Protein AF-A0A534U9A2-F1 (afdb_monomer_lite)

Secondary structure (DSSP, 8-state):
--SHHHHHHHHHHSGGGGTT------HHHHHHHHHHHHHHHHH-GGGHHHHHHHHHHHTTT--HHHHHHHHHSHHHHHHHHHHHHHHHTS-HHHHHHHHHHHS-----

Structure (mmCIF, N/CA/C/O backbone):
data_AF-A0A534U9A2-F1
#
_entry.id   AF-A0A534U9A2-F1
#
loop_
_atom_site.group_PDB
_atom_site.id
_atom_site.type_symbol
_atom_site.label_atom_id
_atom_site.label_alt_id
_atom_site.label_comp_id
_atom_site.label_asym_id
_atom_site.label_entity_id
_atom_site.label_seq_id
_atom_site.pdbx_PDB_ins_code
_atom_site.Cartn_x
_atom_site.Cartn_y
_atom_site.Cartn_z
_atom_site.occupancy
_atom_site.B_iso_or_equiv
_atom_site.auth_seq_id
_atom_site.auth_comp_id
_atom_site.auth_asym_id
_atom_site.auth_atom_id
_atom_site.pdbx_PDB_model_num
ATOM 1 N N . MET A 1 1 ? -47.708 16.115 35.652 1.00 47.50 1 MET A N 1
ATOM 2 C C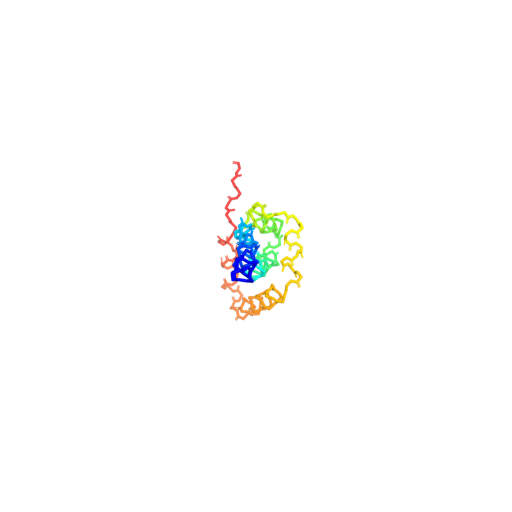A . MET A 1 1 ? -46.274 16.493 35.708 1.00 47.50 1 MET A CA 1
ATOM 3 C C . MET A 1 1 ? -45.487 15.328 36.289 1.00 47.50 1 MET A C 1
ATOM 5 O O . MET A 1 1 ? -45.721 15.049 37.454 1.00 47.50 1 MET A O 1
ATOM 9 N N . ARG A 1 2 ? -44.660 14.620 35.496 1.00 51.38 2 ARG A N 1
ATOM 10 C CA . ARG A 1 2 ? -43.511 13.773 35.937 1.00 51.38 2 ARG A CA 1
ATOM 11 C C . ARG A 1 2 ? -42.959 12.837 34.846 1.00 51.38 2 ARG A C 1
ATOM 13 O O . ARG A 1 2 ? -41.823 12.413 34.972 1.00 51.38 2 ARG A O 1
ATOM 20 N N . LEU A 1 3 ? -43.703 12.564 33.768 1.00 51.97 3 LEU A N 1
ATOM 21 C CA . LEU A 1 3 ? -43.267 11.634 32.705 1.00 51.97 3 LEU A CA 1
ATOM 22 C C . LEU A 1 3 ? -42.558 12.303 31.512 1.00 51.97 3 LEU A C 1
ATOM 24 O O . LEU A 1 3 ? -41.787 11.652 30.818 1.00 51.97 3 LEU A O 1
ATOM 28 N N . THR A 1 4 ? -42.744 13.607 31.297 1.00 53.72 4 THR A N 1
ATOM 29 C CA . THR A 1 4 ? -42.098 14.348 30.196 1.00 53.72 4 THR A CA 1
ATOM 30 C C . THR A 1 4 ? -40.626 14.685 30.452 1.00 53.72 4 THR A C 1
ATOM 32 O O . THR A 1 4 ? -39.877 14.875 29.502 1.00 53.72 4 THR A O 1
ATOM 35 N N . GLY A 1 5 ? -40.188 14.728 31.717 1.00 49.59 5 GLY A N 1
ATOM 36 C CA . GLY A 1 5 ? -38.795 15.038 32.069 1.00 49.59 5 GLY A CA 1
ATOM 37 C C . GLY A 1 5 ? -37.822 13.874 31.846 1.00 49.59 5 GLY A C 1
ATOM 38 O O . GLY A 1 5 ? -36.663 14.101 31.517 1.00 49.59 5 GLY A O 1
ATOM 39 N N . MET A 1 6 ? -38.292 12.628 31.974 1.00 53.66 6 MET A N 1
ATOM 40 C CA . MET A 1 6 ? -37.451 11.434 31.803 1.00 53.66 6 MET A CA 1
ATOM 41 C C . MET A 1 6 ? -37.167 11.102 30.333 1.00 53.66 6 MET A C 1
ATOM 43 O O . MET A 1 6 ? -36.095 10.585 30.033 1.00 53.66 6 MET A O 1
ATOM 47 N N . LEU A 1 7 ? -38.077 11.436 29.410 1.00 53.59 7 LEU A N 1
ATOM 48 C CA . LEU A 1 7 ? -37.890 11.133 27.985 1.00 53.59 7 LEU A CA 1
ATOM 49 C C . LEU A 1 7 ? -36.807 12.010 27.329 1.00 53.59 7 LEU A C 1
ATOM 51 O O . LEU A 1 7 ? -36.079 11.546 26.458 1.00 53.59 7 LEU A O 1
ATOM 55 N N . MET A 1 8 ? -36.670 13.263 27.776 1.00 54.41 8 MET A N 1
ATOM 56 C CA . MET A 1 8 ? -35.666 14.207 27.263 1.00 54.41 8 MET A CA 1
ATOM 57 C C . MET A 1 8 ? -34.236 13.844 27.696 1.00 54.41 8 MET A C 1
ATOM 59 O O . MET A 1 8 ? -33.298 14.040 26.929 1.00 54.41 8 MET A O 1
ATOM 63 N N . LEU A 1 9 ? -34.055 13.262 28.888 1.00 52.38 9 LEU A N 1
ATOM 64 C CA . LEU A 1 9 ? -32.726 12.890 29.392 1.00 52.38 9 LEU A CA 1
ATOM 65 C C . LEU A 1 9 ? -32.117 11.679 28.663 1.00 52.38 9 LEU A C 1
ATOM 67 O O . LEU A 1 9 ? -30.898 11.584 28.560 1.00 52.38 9 LEU A O 1
ATOM 71 N N . ALA A 1 10 ? -32.946 10.782 28.119 1.00 56.09 10 ALA A N 1
ATOM 72 C CA . ALA A 1 10 ? -32.478 9.634 27.340 1.00 56.09 10 ALA A CA 1
ATOM 73 C C . ALA A 1 10 ? -31.961 10.036 25.944 1.00 56.09 10 ALA A C 1
ATOM 75 O O . ALA A 1 10 ? -31.052 9.399 25.416 1.00 56.09 10 ALA A O 1
ATOM 76 N N . ALA A 1 11 ? -32.486 11.124 25.368 1.00 53.69 11 ALA A N 1
ATOM 77 C CA . ALA A 1 11 ? -32.061 11.614 24.058 1.00 53.69 11 ALA A CA 1
ATOM 78 C C . ALA A 1 11 ? -30.680 12.301 24.089 1.00 53.69 11 ALA A C 1
ATOM 80 O O . ALA A 1 11 ? -29.949 12.239 23.102 1.00 53.69 11 ALA A O 1
ATOM 81 N N . LEU A 1 12 ? -30.280 12.900 25.221 1.00 53.59 12 LEU A N 1
ATOM 82 C CA . LEU A 1 12 ? -28.959 13.535 25.350 1.00 53.59 12 LEU A CA 1
ATOM 83 C C . LEU A 1 12 ? -27.804 12.530 25.508 1.00 53.59 12 LEU A C 1
ATOM 85 O O . LEU A 1 12 ? -26.674 12.853 25.149 1.00 53.59 12 LEU A O 1
ATOM 89 N N . GLY A 1 13 ? -28.062 11.309 25.992 1.00 54.00 13 GLY A N 1
ATOM 90 C CA . GLY A 1 13 ? -27.024 10.281 26.164 1.00 54.00 13 GLY A CA 1
ATOM 91 C C . GLY A 1 13 ? -26.542 9.639 24.856 1.00 54.00 13 GLY A C 1
ATOM 92 O O . GLY A 1 13 ? -25.424 9.131 24.794 1.00 54.00 13 GLY A O 1
ATOM 93 N N . ALA A 1 14 ? -27.354 9.687 23.795 1.00 54.22 14 ALA A N 1
ATOM 94 C CA . ALA A 1 14 ? -27.021 9.082 22.503 1.00 54.22 14 ALA A CA 1
ATOM 95 C C . ALA A 1 14 ? -26.065 9.942 21.653 1.00 54.22 14 ALA A C 1
ATOM 97 O O . ALA A 1 14 ? -25.373 9.414 20.786 1.00 54.22 14 ALA A O 1
ATOM 98 N N . LEU A 1 15 ? -25.984 11.252 21.914 1.00 53.22 15 LEU A N 1
ATOM 99 C CA . LEU A 1 15 ? -25.145 12.182 21.144 1.00 53.22 15 LEU A CA 1
ATOM 100 C C . LEU A 1 15 ? -23.668 12.170 21.575 1.00 53.22 15 LEU A C 1
ATOM 102 O O . LEU A 1 15 ? -22.807 12.610 20.818 1.00 53.22 15 LEU A O 1
ATOM 106 N N . ALA A 1 16 ? -23.352 11.629 22.757 1.00 51.56 16 ALA A N 1
ATOM 107 C CA . ALA A 1 16 ? -21.980 11.571 23.271 1.00 51.56 16 ALA A CA 1
ATOM 108 C C . ALA A 1 16 ? -21.084 10.541 22.550 1.00 51.56 16 ALA A C 1
ATOM 110 O O . ALA A 1 16 ? -19.871 10.557 22.732 1.00 51.56 16 ALA A O 1
ATOM 111 N N . GLN A 1 17 ? -21.654 9.665 21.715 1.00 51.25 17 GLN A N 1
ATOM 112 C CA . GLN A 1 17 ? -20.902 8.607 21.023 1.00 51.25 17 GLN A CA 1
ATOM 113 C C . GLN A 1 17 ? -20.186 9.096 19.748 1.00 51.25 17 GLN A C 1
ATOM 115 O O . GLN A 1 17 ? -19.410 8.351 19.162 1.00 51.25 17 GLN A O 1
ATOM 120 N N . VAL A 1 18 ? -20.426 10.336 19.301 1.00 52.78 18 VAL A N 1
ATOM 121 C CA . VAL A 1 18 ? -19.858 10.865 18.041 1.00 52.78 18 VAL A CA 1
ATOM 122 C C . VAL A 1 18 ? -18.548 11.644 18.268 1.00 52.78 18 VAL A C 1
ATOM 124 O O . VAL A 1 18 ? -17.900 12.074 17.322 1.00 52.78 18 VAL A O 1
ATOM 127 N N . ALA A 1 19 ? -18.099 11.793 19.519 1.00 52.44 19 ALA A N 1
ATOM 128 C CA . ALA A 1 19 ? -16.940 12.620 19.872 1.00 52.44 19 ALA A CA 1
ATOM 129 C C . ALA A 1 19 ? -15.556 11.964 19.638 1.00 52.44 19 ALA A C 1
ATOM 131 O O . ALA A 1 19 ? -14.546 12.594 19.935 1.00 52.44 19 ALA A O 1
ATOM 132 N N . HIS A 1 20 ? -15.488 10.739 19.098 1.00 47.12 20 HIS A N 1
ATOM 133 C CA . HIS A 1 20 ? -14.232 9.991 18.887 1.00 47.12 20 HIS A CA 1
ATOM 134 C C . HIS A 1 20 ? -13.972 9.554 17.435 1.00 47.12 20 HIS A C 1
ATOM 136 O O . HIS A 1 20 ? -13.192 8.637 17.199 1.00 47.12 20 HIS A O 1
ATOM 142 N N . ALA A 1 21 ? -14.586 10.196 16.442 1.00 47.88 21 ALA A N 1
ATOM 143 C CA . ALA A 1 21 ? -14.177 9.991 15.055 1.00 47.88 21 ALA A CA 1
ATOM 144 C C . ALA A 1 21 ? -13.000 10.923 14.721 1.00 47.88 21 ALA A C 1
ATOM 146 O O . ALA A 1 21 ? -13.156 11.919 14.016 1.00 47.88 21 ALA A O 1
ATOM 147 N N . GLU A 1 22 ? -11.804 10.593 15.219 1.00 51.47 22 GLU A N 1
ATOM 148 C CA . GLU A 1 22 ? -10.592 10.900 14.449 1.00 51.47 22 GLU A CA 1
ATOM 149 C C . GLU A 1 22 ? -10.830 10.369 13.022 1.00 51.47 22 GLU A C 1
ATOM 151 O O . GLU A 1 22 ? -11.526 9.355 12.883 1.00 51.47 22 GLU A O 1
ATOM 156 N N . PRO A 1 23 ? -10.368 11.038 11.949 1.00 51.34 23 PRO A N 1
ATOM 157 C CA . PRO A 1 23 ? -10.549 10.539 10.592 1.00 51.34 23 PRO A CA 1
ATOM 158 C C . PRO A 1 23 ? -9.760 9.234 10.441 1.00 51.34 23 PRO A C 1
ATOM 160 O O . PRO A 1 23 ? -8.622 9.214 9.986 1.00 51.34 23 PRO A O 1
ATOM 163 N N . GLN A 1 24 ? -10.376 8.137 10.871 1.00 62.03 24 GLN A N 1
ATOM 164 C CA . GLN A 1 24 ? -9.906 6.783 10.697 1.00 62.03 24 GLN A CA 1
ATOM 165 C C . GLN A 1 24 ? -9.700 6.595 9.201 1.00 62.03 24 GLN A C 1
ATOM 167 O O . GLN A 1 24 ? -10.619 6.821 8.405 1.00 62.03 24 GLN A O 1
ATOM 172 N N . LEU A 1 25 ? -8.465 6.266 8.819 1.00 73.69 25 LEU A N 1
ATOM 173 C CA . LEU A 1 25 ? -8.101 5.988 7.439 1.00 73.69 25 LEU A CA 1
ATOM 174 C C . LEU A 1 25 ? -9.106 4.970 6.893 1.00 73.69 25 LEU A C 1
ATOM 176 O O . LEU A 1 25 ? -9.143 3.822 7.335 1.00 73.69 25 LEU A O 1
ATOM 180 N N . SER A 1 26 ? -9.989 5.418 5.997 1.00 86.56 26 SER A N 1
ATOM 181 C CA . SER A 1 26 ? -11.086 4.560 5.552 1.00 86.56 26 SER A CA 1
ATOM 182 C C . SER A 1 26 ? -10.530 3.334 4.829 1.00 86.56 26 SER A C 1
ATOM 184 O O . SER A 1 26 ? -9.525 3.433 4.118 1.00 86.56 26 SER A O 1
ATOM 186 N N . GLY A 1 27 ? -11.214 2.194 4.959 1.00 90.06 27 GLY A N 1
ATOM 187 C CA . GLY A 1 27 ? -10.838 0.970 4.252 1.00 90.06 27 GLY A CA 1
ATOM 188 C C . GLY A 1 27 ? -10.670 1.200 2.750 1.00 90.06 27 GLY A C 1
ATOM 189 O O . GLY A 1 27 ? -9.686 0.748 2.176 1.00 90.06 27 GLY A O 1
ATOM 190 N N . ALA A 1 28 ? -11.555 1.993 2.137 1.00 92.62 28 ALA A N 1
ATOM 191 C CA . ALA A 1 28 ? -11.475 2.339 0.720 1.00 92.62 28 ALA A CA 1
ATOM 192 C C . ALA A 1 28 ? -10.170 3.070 0.348 1.00 92.62 28 ALA A C 1
ATOM 194 O O . ALA A 1 28 ? -9.508 2.688 -0.616 1.00 92.62 28 ALA A O 1
ATOM 195 N N . VAL A 1 29 ? -9.779 4.091 1.1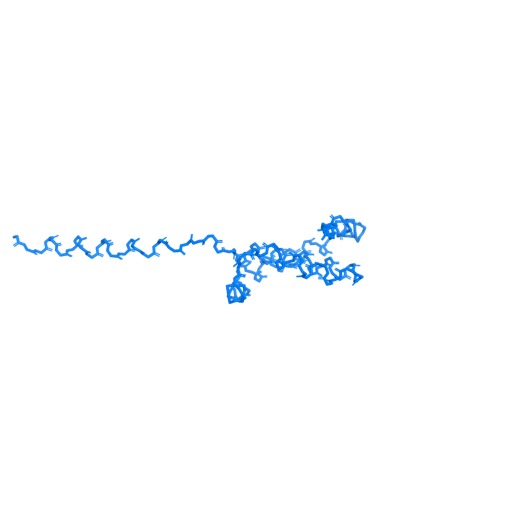22 1.00 90.38 29 VAL A N 1
ATOM 196 C CA . VAL A 1 29 ? -8.534 4.847 0.885 1.00 90.38 29 VAL A CA 1
ATOM 197 C C . VAL A 1 29 ? -7.318 3.942 1.055 1.00 90.38 29 VAL A C 1
ATOM 199 O O . VAL A 1 29 ? -6.451 3.915 0.183 1.00 90.38 29 VAL A O 1
ATOM 202 N N . LEU A 1 30 ? -7.277 3.158 2.137 1.00 92.62 30 LEU A N 1
ATOM 203 C CA . LEU A 1 30 ? -6.186 2.215 2.377 1.00 92.62 30 LEU A CA 1
ATOM 204 C C . LEU A 1 30 ? -6.091 1.169 1.254 1.00 92.62 30 LEU A C 1
ATOM 206 O O . LEU A 1 30 ? -4.998 0.869 0.787 1.00 92.62 30 LEU A O 1
ATOM 210 N N . GLY A 1 31 ? -7.229 0.657 0.782 1.00 93.94 31 GLY A N 1
ATOM 211 C CA . GLY A 1 31 ? -7.291 -0.348 -0.278 1.00 93.94 31 GLY A CA 1
ATOM 212 C C . GLY A 1 31 ? -6.736 0.157 -1.605 1.00 93.94 31 GLY A C 1
ATOM 213 O O . GLY A 1 31 ? -5.918 -0.522 -2.223 1.00 93.94 31 GLY A O 1
ATOM 214 N N . GLN A 1 32 ? -7.121 1.365 -2.027 1.00 93.56 32 GLN A N 1
ATOM 215 C CA . GLN A 1 32 ? -6.581 1.981 -3.245 1.00 93.56 32 GLN A CA 1
ATOM 216 C C . GLN A 1 32 ? -5.070 2.205 -3.143 1.00 93.56 32 GLN A C 1
ATOM 218 O O . GLN A 1 32 ? -4.329 1.904 -4.078 1.00 93.56 32 GLN A O 1
ATOM 223 N N . LEU A 1 33 ? -4.623 2.716 -1.998 1.00 91.88 33 LEU A N 1
ATOM 224 C CA . LEU A 1 33 ? -3.231 3.055 -1.743 1.00 91.88 33 LEU A CA 1
ATOM 225 C C . LEU A 1 33 ? -2.329 1.818 -1.747 1.00 91.88 33 LEU A C 1
ATOM 227 O O . LEU A 1 33 ? -1.336 1.776 -2.475 1.00 91.88 33 LEU A O 1
ATOM 231 N N . GLU A 1 34 ? -2.698 0.788 -0.983 1.00 93.06 34 GLU A N 1
ATOM 232 C CA . GLU A 1 34 ? -1.948 -0.466 -0.933 1.00 93.06 34 GLU A CA 1
ATOM 233 C C . GLU A 1 34 ? -1.939 -1.165 -2.298 1.00 93.06 34 GLU A C 1
ATOM 235 O O . GLU A 1 34 ? -0.878 -1.608 -2.729 1.00 93.06 34 GLU A O 1
ATOM 240 N N . ALA A 1 35 ? -3.052 -1.175 -3.041 1.00 94.56 35 ALA A N 1
ATOM 241 C CA . ALA A 1 35 ? -3.098 -1.768 -4.381 1.00 94.56 35 ALA A CA 1
ATOM 242 C C . ALA A 1 35 ? -2.090 -1.132 -5.355 1.00 94.56 35 ALA A C 1
ATOM 244 O O . ALA A 1 35 ? -1.390 -1.845 -6.082 1.00 94.56 35 ALA A O 1
ATOM 245 N N . VAL A 1 36 ? -1.990 0.203 -5.359 1.00 92.00 36 VAL A N 1
ATOM 246 C CA . VAL A 1 36 ? -1.034 0.941 -6.200 1.00 92.00 36 VAL A CA 1
ATOM 247 C C . VAL A 1 36 ? 0.404 0.621 -5.801 1.00 92.00 36 VAL A C 1
ATOM 249 O O . VAL A 1 36 ? 1.226 0.271 -6.649 1.00 92.00 36 VAL A O 1
ATOM 252 N N . LEU A 1 37 ? 0.717 0.714 -4.510 1.00 92.75 37 LEU A N 1
ATOM 253 C CA . LEU A 1 37 ? 2.084 0.558 -4.013 1.00 92.75 37 LEU A CA 1
ATOM 254 C C . LEU A 1 37 ? 2.574 -0.888 -4.124 1.00 92.75 37 LEU A C 1
ATOM 256 O O . LEU A 1 37 ? 3.717 -1.124 -4.516 1.00 92.75 37 LEU A O 1
ATOM 260 N N . GLU A 1 38 ? 1.705 -1.868 -3.876 1.00 92.50 38 GLU A N 1
ATOM 261 C CA . GLU A 1 38 ? 1.999 -3.280 -4.122 1.00 92.50 38 GLU A CA 1
ATOM 262 C C . GLU A 1 38 ? 2.244 -3.553 -5.607 1.00 92.50 38 GLU A C 1
ATOM 264 O O . GLU A 1 38 ? 3.147 -4.317 -5.955 1.00 92.50 38 GLU A O 1
ATOM 269 N N . HIS A 1 39 ? 1.464 -2.932 -6.498 1.00 92.44 39 HIS A N 1
ATOM 270 C CA . HIS A 1 39 ? 1.703 -3.028 -7.933 1.00 92.44 39 HIS A CA 1
ATOM 271 C C . HIS A 1 39 ? 3.081 -2.468 -8.300 1.00 92.44 39 HIS A C 1
ATOM 273 O O . HIS A 1 39 ? 3.858 -3.149 -8.972 1.00 92.44 39 HIS A O 1
ATOM 279 N N . CYS A 1 40 ? 3.428 -1.283 -7.802 1.00 91.44 40 CYS A N 1
ATOM 280 C CA . CYS A 1 40 ? 4.730 -0.687 -8.068 1.00 91.44 40 CYS A CA 1
ATOM 281 C C . CYS A 1 40 ? 5.899 -1.479 -7.477 1.00 91.44 40 CYS A C 1
ATOM 283 O O . CYS A 1 40 ? 6.938 -1.591 -8.126 1.00 91.44 40 CYS A O 1
ATOM 285 N N . GLY A 1 41 ? 5.716 -2.132 -6.327 1.00 90.31 41 GLY A N 1
ATOM 286 C CA . GLY A 1 41 ? 6.700 -3.072 -5.789 1.00 90.31 41 GLY A CA 1
ATOM 287 C C . GLY A 1 41 ? 6.915 -4.306 -6.674 1.00 90.31 41 GLY A C 1
ATOM 288 O O . GLY A 1 41 ? 8.033 -4.810 -6.753 1.00 90.31 41 GLY A O 1
ATOM 289 N N . ARG A 1 42 ? 5.883 -4.774 -7.392 1.00 89.81 42 ARG A N 1
ATOM 290 C CA . ARG A 1 42 ? 6.022 -5.865 -8.377 1.00 89.81 42 ARG A CA 1
ATOM 291 C C . ARG A 1 42 ? 6.716 -5.412 -9.661 1.00 89.81 42 ARG A C 1
ATOM 293 O O . ARG A 1 42 ? 7.505 -6.171 -10.216 1.00 89.81 42 ARG A O 1
ATOM 300 N N . VAL A 1 43 ? 6.419 -4.203 -10.134 1.00 88.88 43 VAL A N 1
ATOM 301 C CA . VAL A 1 43 ? 7.019 -3.627 -11.350 1.00 88.88 43 VAL A CA 1
ATOM 302 C C . VAL A 1 43 ? 8.492 -3.266 -11.129 1.00 88.88 43 VAL A C 1
ATOM 304 O O . VAL A 1 43 ? 9.340 -3.571 -11.965 1.00 88.88 43 VAL A O 1
ATOM 307 N N . ASN A 1 44 ? 8.809 -2.664 -9.983 1.00 84.56 44 ASN A N 1
ATOM 308 C CA . ASN A 1 44 ? 10.143 -2.210 -9.608 1.00 84.56 44 ASN A CA 1
ATOM 309 C C . ASN A 1 44 ? 10.616 -2.944 -8.346 1.00 84.56 44 ASN A C 1
ATOM 311 O O . ASN A 1 44 ? 10.706 -2.373 -7.258 1.00 84.56 44 ASN A O 1
ATOM 315 N N . ALA A 1 45 ? 10.937 -4.231 -8.511 1.00 84.69 45 ALA A N 1
ATOM 316 C CA . ALA A 1 45 ? 11.353 -5.109 -7.417 1.00 84.69 45 ALA A CA 1
ATOM 317 C C . ALA A 1 45 ? 12.567 -4.580 -6.630 1.00 84.69 45 ALA A C 1
ATOM 319 O O . ALA A 1 45 ? 12.665 -4.817 -5.428 1.00 84.69 45 ALA A O 1
ATOM 320 N N . ALA A 1 46 ? 13.457 -3.819 -7.280 1.00 85.31 46 ALA A N 1
ATOM 321 C CA . ALA A 1 46 ? 14.609 -3.189 -6.632 1.00 85.31 46 ALA A CA 1
ATOM 322 C C . ALA A 1 46 ? 14.205 -2.199 -5.523 1.00 85.31 46 ALA A C 1
ATOM 324 O O . ALA A 1 46 ? 14.969 -1.993 -4.587 1.00 85.31 46 ALA A O 1
ATOM 325 N N . ASN A 1 47 ? 13.001 -1.623 -5.607 1.00 84.31 47 ASN A N 1
ATOM 326 C CA . ASN A 1 47 ? 12.465 -0.669 -4.637 1.00 84.31 47 ASN A CA 1
ATOM 327 C C . ASN A 1 47 ? 11.217 -1.192 -3.902 1.00 84.31 47 ASN A C 1
ATOM 329 O O . ASN A 1 47 ? 10.497 -0.411 -3.281 1.00 84.31 47 ASN A O 1
ATOM 333 N N . ALA A 1 48 ? 10.939 -2.500 -3.950 1.00 86.12 48 ALA A N 1
ATOM 334 C CA . ALA A 1 48 ? 9.742 -3.086 -3.341 1.00 86.12 48 ALA A CA 1
ATOM 335 C C . ALA A 1 48 ? 9.609 -2.771 -1.839 1.00 86.12 48 ALA A C 1
ATOM 337 O O . ALA A 1 48 ? 8.521 -2.438 -1.367 1.00 86.12 48 ALA A O 1
ATOM 338 N N . GLU A 1 49 ? 10.719 -2.813 -1.095 1.00 87.19 49 GLU A N 1
ATOM 339 C CA . GLU A 1 49 ? 10.751 -2.411 0.319 1.00 87.19 49 GLU A CA 1
ATOM 340 C C . GLU A 1 49 ? 10.441 -0.922 0.509 1.00 87.19 49 GLU A C 1
ATOM 342 O O . GLU A 1 49 ? 9.721 -0.563 1.439 1.00 87.19 49 GLU A O 1
ATOM 347 N N . GLY A 1 50 ? 10.904 -0.066 -0.408 1.00 87.31 50 GLY A N 1
ATOM 348 C CA . GLY A 1 50 ? 10.605 1.365 -0.405 1.00 87.31 50 GLY A CA 1
ATOM 349 C C . GLY A 1 50 ? 9.105 1.637 -0.515 1.00 87.31 50 GLY A C 1
ATOM 350 O O . GLY A 1 50 ? 8.562 2.380 0.296 1.00 87.31 50 GLY A O 1
ATOM 351 N N . TYR A 1 51 ? 8.402 0.976 -1.441 1.00 88.44 51 TYR A N 1
ATOM 352 C CA . TYR A 1 51 ? 6.944 1.125 -1.561 1.00 88.44 51 TYR A CA 1
ATOM 353 C C . TYR A 1 51 ? 6.197 0.588 -0.337 1.00 88.44 51 TYR A C 1
ATOM 355 O O . TYR A 1 51 ? 5.200 1.175 0.081 1.00 88.44 51 TYR A O 1
ATOM 363 N N . LYS A 1 52 ? 6.685 -0.500 0.272 1.00 85.69 52 LYS A N 1
ATOM 364 C CA . LYS A 1 52 ? 6.105 -1.041 1.508 1.00 85.69 52 LYS A CA 1
ATOM 365 C C . LYS A 1 52 ? 6.294 -0.090 2.690 1.00 85.69 52 LYS A C 1
ATOM 367 O O . LYS A 1 52 ? 5.389 0.031 3.512 1.00 85.69 52 LYS A O 1
ATOM 372 N N . SER A 1 53 ? 7.449 0.568 2.787 1.00 87.00 53 SER A N 1
ATOM 373 C CA . SER A 1 53 ? 7.687 1.602 3.799 1.00 87.00 53 SER A CA 1
ATOM 374 C C . SER A 1 53 ? 6.797 2.815 3.549 1.00 87.00 53 SER A C 1
ATOM 376 O O . SER A 1 53 ? 6.096 3.254 4.451 1.00 87.00 53 SER A O 1
ATOM 378 N N . PHE A 1 54 ? 6.723 3.274 2.300 1.00 86.38 54 PHE A N 1
ATOM 379 C CA . PHE A 1 54 ? 5.912 4.428 1.930 1.00 86.38 54 PHE A CA 1
ATOM 380 C C . PHE A 1 54 ? 4.414 4.211 2.188 1.00 86.38 54 PHE A C 1
ATOM 382 O O . PHE A 1 54 ? 3.723 5.126 2.626 1.00 86.38 54 PHE A O 1
ATOM 389 N N . ALA A 1 55 ? 3.910 2.985 2.008 1.00 84.50 55 ALA A N 1
ATOM 390 C CA . ALA A 1 55 ? 2.541 2.632 2.385 1.00 84.50 55 ALA A CA 1
ATOM 391 C C . ALA A 1 55 ? 2.268 2.857 3.882 1.00 84.50 55 ALA A C 1
ATOM 393 O O . ALA A 1 55 ? 1.185 3.308 4.249 1.00 84.50 55 ALA A O 1
ATOM 394 N N . LYS A 1 56 ? 3.253 2.574 4.747 1.00 82.56 56 LYS A N 1
ATOM 395 C CA . LYS A 1 56 ? 3.150 2.833 6.190 1.00 82.56 56 LYS A CA 1
ATOM 396 C C . LYS A 1 56 ? 3.218 4.323 6.502 1.00 82.56 56 LYS A C 1
ATOM 398 O O . LYS A 1 56 ? 2.435 4.794 7.314 1.00 82.56 56 LYS A O 1
ATOM 403 N N . ASP A 1 57 ? 4.094 5.062 5.826 1.00 85.44 57 ASP A N 1
ATOM 404 C CA . ASP A 1 57 ? 4.207 6.513 6.015 1.00 85.44 57 ASP A CA 1
ATOM 405 C C . ASP A 1 57 ? 2.901 7.225 5.632 1.00 85.44 57 ASP A C 1
ATOM 407 O O . ASP A 1 57 ? 2.431 8.113 6.342 1.00 85.44 57 ASP A O 1
ATOM 411 N N . LEU A 1 58 ? 2.258 6.787 4.545 1.00 84.00 58 LEU A N 1
ATOM 412 C CA . LEU A 1 58 ? 0.964 7.313 4.100 1.00 84.00 58 LEU A CA 1
ATOM 413 C C . LEU A 1 58 ? -0.208 6.884 4.989 1.00 84.00 58 LEU A C 1
ATOM 415 O O . LEU A 1 58 ? -1.215 7.588 5.048 1.00 84.00 58 LEU A O 1
ATOM 419 N N . ALA A 1 59 ? -0.080 5.763 5.700 1.00 83.69 59 ALA A N 1
ATOM 420 C CA . ALA A 1 59 ? -1.017 5.386 6.753 1.00 83.69 59 ALA A CA 1
ATOM 421 C C . ALA A 1 59 ? -0.927 6.306 7.990 1.00 83.69 59 ALA A C 1
ATOM 423 O O . ALA A 1 59 ? -1.826 6.292 8.835 1.00 83.69 59 ALA A O 1
ATOM 424 N N . GLY A 1 60 ? 0.110 7.146 8.077 1.00 82.62 60 GLY A N 1
ATOM 425 C CA . GLY A 1 60 ? 0.260 8.170 9.103 1.00 82.62 60 GLY A CA 1
ATOM 426 C C . GLY A 1 60 ? 0.333 7.580 10.511 1.00 82.62 60 GLY A C 1
ATOM 427 O O . GLY A 1 60 ? 1.092 6.654 10.775 1.00 82.62 60 GLY A O 1
ATOM 428 N N . ASN A 1 61 ? -0.470 8.124 11.428 1.00 82.81 61 ASN A N 1
ATOM 429 C CA . ASN A 1 61 ? -0.505 7.695 12.832 1.00 82.81 61 ASN A CA 1
ATOM 430 C C . ASN A 1 61 ? -1.420 6.484 13.087 1.00 82.81 61 ASN A C 1
ATOM 432 O O . ASN A 1 61 ? -1.656 6.150 14.248 1.00 82.81 61 ASN A O 1
ATOM 436 N N . ALA A 1 62 ? -1.963 5.850 12.040 1.00 85.19 62 ALA A N 1
ATOM 437 C CA . ALA A 1 62 ? -2.813 4.680 12.208 1.00 85.19 62 ALA A CA 1
ATOM 438 C C . ALA A 1 62 ? -2.030 3.553 12.890 1.00 85.19 62 ALA A C 1
ATOM 440 O O . ALA A 1 62 ? -0.951 3.148 12.456 1.00 85.19 62 ALA A O 1
ATOM 441 N N . THR A 1 63 ? -2.590 3.018 13.967 1.00 88.12 63 THR A N 1
ATOM 442 C CA . THR A 1 63 ? -2.029 1.856 14.644 1.00 88.12 63 THR A CA 1
ATOM 443 C C . THR A 1 63 ? -2.144 0.617 13.759 1.00 88.12 63 THR A C 1
ATOM 445 O O . THR A 1 63 ? -3.065 0.472 12.954 1.00 88.12 63 THR A O 1
ATOM 448 N N . GLU A 1 64 ? -1.265 -0.362 13.978 1.00 87.56 64 GLU A N 1
ATOM 449 C CA . GLU A 1 64 ? -1.354 -1.667 13.304 1.00 87.56 64 GLU A CA 1
ATOM 450 C C . GLU A 1 64 ? -2.726 -2.334 13.496 1.00 87.56 64 GLU A C 1
ATOM 452 O O . GLU A 1 64 ? -3.207 -3.043 12.612 1.00 87.56 64 GLU A O 1
ATOM 457 N N . LYS A 1 65 ? -3.390 -2.083 14.633 1.00 87.06 65 LYS A N 1
ATOM 458 C CA . LYS A 1 65 ? -4.745 -2.577 14.893 1.00 87.06 65 LYS A CA 1
ATOM 459 C C . LYS A 1 65 ? -5.773 -1.897 13.990 1.00 87.06 65 LYS A C 1
ATOM 461 O O . LYS A 1 65 ? -6.595 -2.594 13.407 1.00 87.06 65 LYS A O 1
ATOM 466 N N . GLU A 1 66 ? -5.735 -0.575 13.858 1.00 87.44 66 GLU A N 1
ATOM 467 C CA . GLU A 1 66 ? -6.654 0.168 12.983 1.00 87.44 66 GLU A CA 1
ATOM 468 C C . GLU A 1 66 ? -6.460 -0.214 11.519 1.00 87.44 66 GLU A C 1
ATOM 470 O O . GLU A 1 66 ? -7.438 -0.460 10.817 1.00 87.44 66 GLU A O 1
ATOM 475 N N . LEU A 1 67 ? -5.208 -0.372 11.080 1.00 90.12 67 LEU A N 1
ATOM 476 C CA . LEU A 1 67 ? -4.902 -0.874 9.742 1.00 90.12 67 LEU A CA 1
ATOM 477 C C . LEU A 1 67 ? -5.423 -2.297 9.541 1.00 90.12 67 LEU A C 1
ATOM 479 O O . LEU A 1 67 ? -6.019 -2.599 8.509 1.00 90.12 67 LEU A O 1
ATOM 483 N N . ALA A 1 68 ? -5.245 -3.179 10.526 1.00 91.50 68 ALA A N 1
ATOM 484 C CA . ALA A 1 68 ? -5.773 -4.535 10.456 1.00 91.50 68 ALA A CA 1
ATOM 485 C C . ALA A 1 68 ? -7.309 -4.563 10.386 1.00 91.50 68 ALA A C 1
ATOM 487 O O . ALA A 1 68 ? -7.859 -5.371 9.641 1.00 91.50 68 ALA A O 1
ATOM 488 N N . GLU A 1 69 ? -8.008 -3.695 11.120 1.00 89.50 69 GLU A N 1
ATOM 489 C CA . GLU A 1 69 ? -9.469 -3.580 11.035 1.00 89.50 69 GLU A CA 1
ATOM 490 C C . GLU A 1 69 ? -9.918 -2.984 9.693 1.00 89.50 69 GLU A C 1
ATOM 492 O O . GLU A 1 69 ? -10.815 -3.531 9.050 1.00 89.50 69 GLU A O 1
ATOM 497 N N . ALA A 1 70 ? -9.243 -1.942 9.200 1.00 90.81 70 ALA A N 1
ATOM 498 C CA . ALA A 1 70 ? -9.513 -1.365 7.886 1.00 90.81 70 ALA A CA 1
ATOM 499 C C . ALA A 1 70 ? -9.359 -2.411 6.769 1.00 90.81 70 ALA A C 1
ATOM 501 O O . ALA A 1 70 ? -10.247 -2.533 5.926 1.00 90.81 70 ALA A O 1
ATOM 502 N N . ARG A 1 71 ? -8.312 -3.247 6.808 1.00 93.88 71 ARG A N 1
ATOM 503 C CA . ARG A 1 71 ? -8.090 -4.344 5.843 1.00 93.88 71 ARG A CA 1
ATOM 504 C C . ARG A 1 71 ? -9.164 -5.443 5.885 1.00 93.88 71 ARG A C 1
ATOM 506 O O . ARG A 1 71 ? -9.355 -6.161 4.904 1.00 93.88 71 ARG A O 1
ATOM 513 N N . LYS A 1 72 ? -9.897 -5.591 6.996 1.00 94.06 72 LYS A N 1
ATOM 514 C CA . LYS A 1 72 ? -11.027 -6.538 7.108 1.00 94.06 72 LYS A CA 1
ATOM 515 C C . LYS A 1 72 ? -12.327 -6.001 6.510 1.00 94.06 72 LYS A C 1
ATOM 517 O O . LYS A 1 72 ? -13.255 -6.786 6.291 1.00 94.06 72 LYS A O 1
ATOM 522 N N . SER A 1 73 ? -12.417 -4.699 6.252 1.00 93.31 73 SER A N 1
ATOM 523 C CA . SER A 1 73 ? -13.622 -4.069 5.708 1.00 93.31 73 SER A CA 1
ATOM 524 C C . SER A 1 73 ? -13.924 -4.532 4.275 1.00 93.31 73 SER A C 1
ATOM 526 O O . SER A 1 73 ? -13.039 -4.998 3.549 1.00 93.31 73 SER A O 1
ATOM 528 N N . ALA A 1 74 ? -15.194 -4.459 3.867 1.00 96.44 74 ALA A N 1
ATOM 529 C CA . ALA A 1 74 ? -15.573 -4.747 2.482 1.00 96.44 74 ALA A CA 1
ATOM 530 C C . ALA A 1 74 ? -15.069 -3.641 1.552 1.00 96.44 74 ALA A C 1
ATOM 532 O O . ALA A 1 74 ? -14.517 -3.926 0.494 1.00 96.44 74 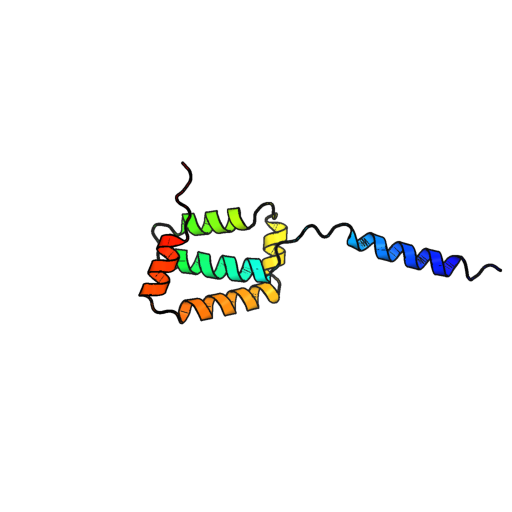ALA A O 1
ATOM 533 N N . GLU A 1 75 ? -15.149 -2.404 2.030 1.00 95.06 75 GLU A N 1
ATOM 534 C CA . GLU A 1 75 ? -14.688 -1.185 1.387 1.00 95.06 75 GLU A CA 1
ATOM 535 C C . GLU A 1 75 ? -13.211 -1.283 0.996 1.00 95.06 75 GLU A C 1
ATOM 537 O O . GLU A 1 75 ? -12.849 -0.933 -0.123 1.00 95.06 75 GLU A O 1
ATOM 542 N N . TYR A 1 76 ? -12.362 -1.818 1.880 1.00 95.81 76 TYR A N 1
ATOM 543 C CA . TYR A 1 76 ? -10.965 -2.102 1.553 1.00 95.81 76 TYR A CA 1
ATOM 544 C C . TYR A 1 76 ? -10.829 -3.107 0.417 1.00 95.81 76 TYR A C 1
ATOM 546 O O . TYR A 1 76 ? -10.142 -2.827 -0.562 1.00 95.81 76 TYR A O 1
ATOM 554 N N . ARG A 1 77 ? -11.479 -4.272 0.530 1.00 97.75 77 ARG A N 1
ATOM 555 C CA . ARG A 1 77 ? -11.336 -5.345 -0.464 1.00 97.75 77 ARG A CA 1
ATOM 556 C C . ARG A 1 77 ? -11.814 -4.906 -1.840 1.00 97.75 77 ARG A C 1
ATOM 558 O O . ARG 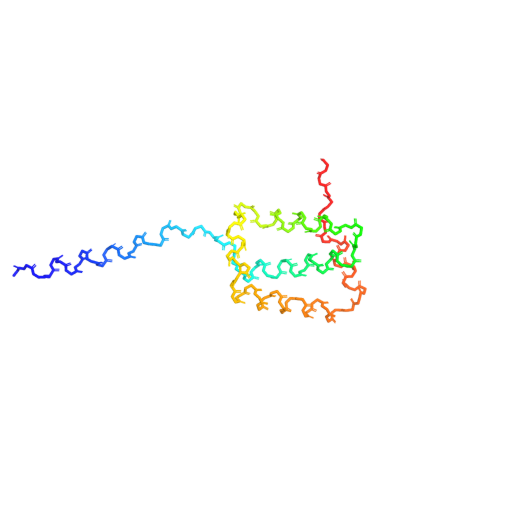A 1 77 ? -11.145 -5.178 -2.831 1.00 97.75 77 ARG A O 1
ATOM 565 N N . GLU A 1 78 ? -12.958 -4.236 -1.894 1.00 97.81 78 GLU A N 1
ATOM 566 C CA . GLU A 1 78 ? -13.546 -3.739 -3.134 1.00 97.81 78 GLU A CA 1
ATOM 567 C C . GLU A 1 78 ? -12.662 -2.668 -3.767 1.00 97.81 78 GLU A C 1
ATOM 569 O O . GLU A 1 78 ? -12.356 -2.747 -4.957 1.00 97.81 78 GLU A O 1
ATOM 574 N N . ALA A 1 79 ? -12.192 -1.704 -2.975 1.00 97.31 79 ALA A N 1
ATOM 575 C CA . ALA A 1 79 ? -11.356 -0.628 -3.484 1.00 97.31 79 ALA A CA 1
ATOM 576 C C . ALA A 1 79 ? -9.964 -1.121 -3.913 1.00 97.31 79 ALA A C 1
ATOM 578 O O . ALA A 1 79 ? -9.464 -0.695 -4.955 1.00 97.31 79 ALA A O 1
ATOM 579 N N . HIS A 1 80 ? -9.366 -2.053 -3.163 1.00 97.50 80 HIS A N 1
ATOM 580 C CA . HIS A 1 80 ? -8.093 -2.691 -3.510 1.00 97.50 80 HIS A CA 1
ATOM 581 C C . HIS A 1 80 ? -8.204 -3.492 -4.809 1.00 97.50 80 HIS A C 1
ATOM 583 O O . HIS A 1 80 ? -7.394 -3.307 -5.722 1.00 97.50 80 HIS A O 1
ATOM 589 N N . ALA A 1 81 ? -9.245 -4.319 -4.940 1.00 97.88 81 ALA A N 1
ATOM 590 C CA . ALA A 1 81 ? -9.489 -5.095 -6.151 1.00 97.88 81 ALA A CA 1
ATOM 591 C C . ALA A 1 81 ? -9.739 -4.184 -7.363 1.00 97.88 81 ALA A C 1
ATOM 593 O O . ALA A 1 81 ? -9.111 -4.365 -8.408 1.00 97.88 81 ALA A O 1
ATOM 594 N N . ALA A 1 82 ? -10.593 -3.166 -7.213 1.00 97.75 82 ALA A N 1
ATOM 595 C CA . ALA A 1 82 ? -10.911 -2.226 -8.282 1.00 97.75 82 ALA A CA 1
ATOM 596 C C . ALA A 1 82 ? -9.688 -1.410 -8.726 1.00 97.75 82 ALA A C 1
ATOM 598 O O . ALA A 1 82 ? -9.504 -1.185 -9.924 1.00 97.75 82 ALA A O 1
ATOM 599 N N . ALA A 1 83 ? -8.843 -0.965 -7.792 1.00 95.50 83 ALA A N 1
ATOM 600 C CA . ALA A 1 83 ? -7.603 -0.265 -8.118 1.00 95.50 83 ALA A CA 1
ATOM 601 C C . ALA A 1 83 ? -6.594 -1.202 -8.799 1.00 95.50 83 ALA A C 1
ATOM 603 O O . ALA A 1 83 ? -6.043 -0.855 -9.843 1.00 95.50 83 ALA A O 1
ATOM 604 N N . SER A 1 84 ? -6.409 -2.417 -8.273 1.00 95.12 84 SER A N 1
ATOM 605 C CA . SER A 1 84 ? -5.527 -3.434 -8.860 1.00 95.12 84 SER A CA 1
ATOM 606 C C . SER A 1 84 ? -5.915 -3.772 -10.300 1.00 95.12 84 SER A C 1
ATOM 608 O O . SER A 1 84 ? -5.051 -3.861 -11.175 1.00 95.12 84 SER A O 1
ATOM 610 N N . GLU A 1 85 ? -7.214 -3.924 -10.565 1.00 96.00 85 GLU A N 1
ATOM 611 C CA . GLU A 1 85 ? -7.739 -4.179 -11.904 1.00 96.00 85 GLU A CA 1
ATOM 612 C C . GLU A 1 85 ? -7.503 -2.989 -12.841 1.00 96.00 85 GLU A C 1
ATOM 614 O O . GLU A 1 85 ? -7.040 -3.174 -13.967 1.00 96.00 85 GLU A O 1
ATOM 619 N N . GLN A 1 86 ? -7.797 -1.765 -12.392 1.00 93.50 86 GLN A N 1
ATOM 620 C CA . GLN A 1 86 ? -7.616 -0.559 -13.204 1.00 93.50 86 GLN A CA 1
ATOM 621 C C . GLN A 1 86 ? -6.155 -0.348 -13.601 1.00 93.50 86 GLN A C 1
ATOM 623 O O . GLN A 1 86 ? -5.870 -0.106 -14.771 1.00 93.50 86 GLN A O 1
ATOM 628 N N . ILE A 1 87 ? -5.225 -0.507 -12.659 1.00 91.25 87 ILE A N 1
ATOM 629 C CA . ILE A 1 87 ? -3.790 -0.367 -12.931 1.00 91.25 87 ILE A CA 1
ATOM 630 C C . ILE A 1 87 ? -3.315 -1.487 -13.861 1.00 91.25 87 ILE A C 1
ATOM 632 O O . ILE A 1 87 ? -2.562 -1.232 -14.797 1.00 91.25 87 ILE A O 1
ATOM 636 N N . GLY A 1 88 ? -3.804 -2.716 -13.665 1.00 88.75 88 GLY A N 1
ATOM 637 C CA . GLY A 1 88 ? -3.483 -3.854 -14.528 1.00 88.75 88 GLY A CA 1
ATOM 638 C C . GLY A 1 88 ? -3.935 -3.689 -15.984 1.00 88.75 88 GLY A C 1
ATOM 639 O O . GLY A 1 88 ? -3.352 -4.312 -16.870 1.00 88.75 88 GLY A O 1
ATOM 640 N N . LYS A 1 89 ? -4.936 -2.837 -16.248 1.00 93.62 89 LYS A N 1
ATOM 641 C CA . LYS A 1 89 ? -5.410 -2.504 -17.603 1.00 93.62 89 LYS A CA 1
ATOM 642 C C . LYS A 1 89 ? -4.558 -1.451 -18.312 1.00 93.62 89 LYS A C 1
ATOM 644 O O . LYS A 1 89 ? -4.678 -1.316 -19.530 1.00 93.62 89 LYS A O 1
ATOM 649 N N . LEU A 1 90 ? -3.722 -0.703 -17.590 1.00 91.06 90 LEU A N 1
ATOM 650 C CA . LEU A 1 90 ? -2.847 0.296 -18.203 1.00 91.06 90 LEU A CA 1
ATOM 651 C C . LEU A 1 90 ? -1.772 -0.388 -19.063 1.00 91.06 90 LEU A C 1
ATOM 653 O O . LEU A 1 90 ? -1.321 -1.484 -18.726 1.00 91.06 90 LEU A O 1
ATOM 657 N N . PRO A 1 91 ? -1.295 0.231 -20.153 1.00 93.31 91 PRO A N 1
ATOM 658 C CA . PRO A 1 91 ? -0.122 -0.253 -20.865 1.00 93.31 91 PRO A CA 1
ATOM 659 C C . PRO A 1 91 ? 1.087 -0.356 -19.932 1.00 93.31 91 PRO A C 1
ATOM 661 O O . PRO A 1 91 ? 1.340 0.544 -19.132 1.00 93.31 91 PRO A O 1
ATOM 664 N N . LYS A 1 92 ? 1.899 -1.408 -20.082 1.00 88.06 92 LYS A N 1
ATOM 665 C CA . LYS A 1 92 ? 3.080 -1.636 -19.229 1.00 88.06 92 LYS A CA 1
ATOM 666 C C . LYS A 1 92 ? 3.994 -0.408 -19.120 1.00 88.06 92 LYS A C 1
ATOM 668 O O . LYS A 1 92 ? 4.415 -0.055 -18.031 1.00 88.06 92 LYS A O 1
ATOM 673 N N . LYS A 1 93 ? 4.229 0.297 -20.230 1.00 88.12 93 LYS A N 1
ATOM 674 C CA . LYS A 1 93 ? 5.052 1.517 -20.252 1.00 88.12 93 LYS A CA 1
ATOM 675 C C . LYS A 1 93 ? 4.491 2.638 -19.362 1.00 88.12 93 LYS A C 1
ATOM 677 O O . LYS A 1 93 ? 5.259 3.424 -18.817 1.00 88.12 93 LYS A O 1
ATOM 682 N N . GLU A 1 94 ? 3.170 2.730 -19.240 1.00 88.69 94 GLU A N 1
ATOM 683 C CA . GLU A 1 94 ? 2.507 3.711 -18.375 1.00 88.69 94 GLU A CA 1
ATOM 684 C C . GLU A 1 94 ? 2.573 3.286 -16.906 1.00 88.69 94 GLU A C 1
ATOM 686 O O . GLU A 1 94 ? 2.858 4.129 -16.060 1.00 88.69 94 GLU A O 1
ATOM 691 N N . GLN A 1 95 ? 2.412 1.988 -16.618 1.00 88.56 95 GLN A N 1
ATOM 692 C CA . GLN A 1 95 ? 2.637 1.426 -15.279 1.00 88.56 95 GLN A CA 1
ATOM 693 C C . GLN A 1 95 ? 4.076 1.693 -14.810 1.00 88.56 95 GLN A C 1
ATOM 695 O O . GLN A 1 95 ? 4.288 2.255 -13.737 1.00 88.56 95 GLN A O 1
ATOM 700 N N . ASP A 1 96 ? 5.062 1.364 -15.652 1.00 86.12 96 ASP A N 1
ATOM 701 C CA . ASP A 1 96 ? 6.488 1.556 -15.373 1.00 86.12 96 ASP A CA 1
ATOM 702 C C . ASP A 1 96 ? 6.801 3.032 -15.082 1.00 86.12 96 ASP A C 1
ATOM 704 O O . ASP A 1 96 ? 7.486 3.340 -14.106 1.00 86.12 96 ASP A O 1
ATOM 708 N N . LYS A 1 97 ? 6.265 3.957 -15.895 1.00 84.88 97 LYS A N 1
ATOM 709 C CA . LYS A 1 97 ? 6.452 5.400 -15.697 1.00 84.88 97 LYS A CA 1
ATOM 710 C C . LYS A 1 97 ? 5.835 5.876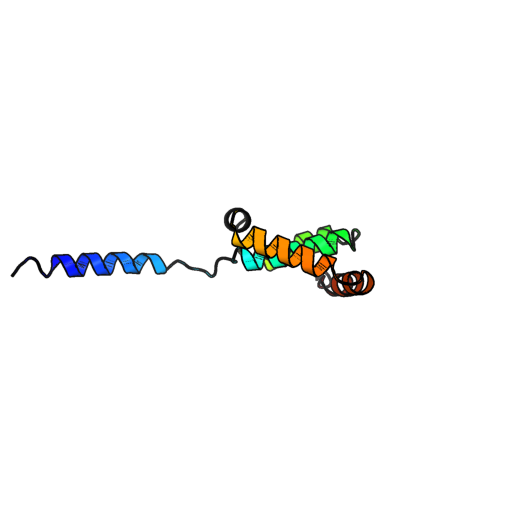 -14.379 1.00 84.88 97 LYS A C 1
ATOM 712 O O . LYS A 1 97 ? 6.518 6.537 -13.603 1.00 84.88 97 LYS A O 1
ATOM 717 N N . ALA 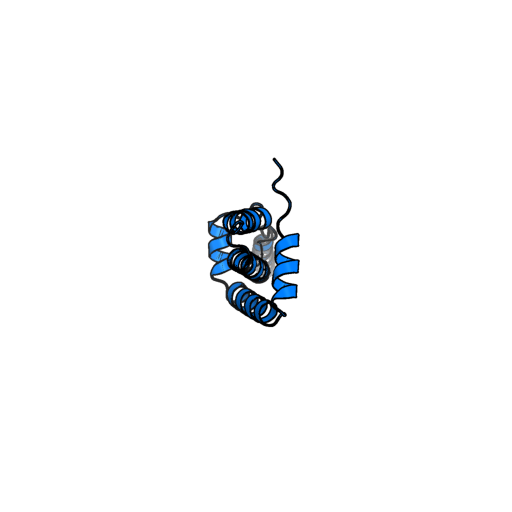A 1 98 ? 4.576 5.521 -14.119 1.00 82.62 98 ALA A N 1
ATOM 718 C CA . ALA A 1 98 ? 3.871 5.944 -12.911 1.00 82.62 98 ALA A CA 1
ATOM 719 C C . ALA A 1 98 ? 4.567 5.431 -11.640 1.00 82.62 98 ALA A C 1
ATOM 721 O O . ALA A 1 98 ? 4.694 6.156 -10.656 1.00 82.62 98 ALA A O 1
ATOM 722 N N . CYS A 1 99 ? 5.078 4.199 -11.675 1.00 86.38 99 CYS A N 1
ATOM 723 C CA . CYS A 1 99 ? 5.803 3.631 -10.550 1.00 86.38 99 CYS A CA 1
ATOM 724 C C . CYS A 1 99 ? 7.191 4.256 -10.376 1.00 86.38 99 CYS A C 1
ATOM 726 O O . CYS A 1 99 ? 7.567 4.551 -9.243 1.00 86.38 99 CYS A O 1
ATOM 728 N N . ALA A 1 100 ? 7.930 4.532 -11.454 1.00 77.88 100 ALA A N 1
ATOM 729 C CA . ALA A 1 100 ? 9.239 5.186 -11.374 1.00 77.88 100 ALA A CA 1
ATOM 730 C C . ALA A 1 100 ? 9.183 6.589 -10.739 1.00 77.88 100 ALA A C 1
ATOM 732 O O . ALA A 1 100 ? 10.129 6.987 -10.064 1.00 77.88 100 ALA A O 1
ATOM 733 N N . GLU A 1 101 ? 8.079 7.316 -10.929 1.00 71.44 101 GLU A N 1
ATOM 734 C CA . GLU A 1 101 ? 7.848 8.655 -10.363 1.00 71.44 101 GLU A CA 1
ATOM 735 C C . GLU A 1 101 ? 7.204 8.617 -8.957 1.00 71.44 101 GLU A C 1
ATOM 737 O O . GLU A 1 101 ? 7.215 9.621 -8.248 1.00 71.44 101 GLU A O 1
ATOM 742 N N . GLY A 1 102 ? 6.626 7.479 -8.550 1.00 63.97 102 GLY A N 1
ATOM 743 C CA . GLY A 1 102 ? 5.726 7.379 -7.391 1.00 63.97 102 GLY A CA 1
ATOM 744 C C . GLY A 1 102 ? 6.385 7.147 -6.028 1.00 63.97 102 GLY A C 1
ATOM 745 O O . GLY A 1 102 ? 5.718 7.289 -5.005 1.00 63.97 102 GLY A O 1
ATOM 746 N N . LEU A 1 103 ? 7.671 6.790 -5.987 1.00 67.25 103 LEU A N 1
ATOM 747 C CA . LEU A 1 103 ? 8.433 6.725 -4.740 1.00 67.25 103 LEU A CA 1
ATOM 748 C C . LEU A 1 103 ? 9.086 8.095 -4.519 1.00 67.25 103 LEU A C 1
ATOM 750 O O . LEU A 1 103 ? 9.941 8.471 -5.327 1.00 67.25 103 LEU A O 1
ATOM 754 N N . PRO A 1 104 ? 8.728 8.862 -3.469 1.00 61.72 104 PRO A N 1
ATOM 755 C CA . PRO A 1 104 ? 9.513 10.037 -3.124 1.00 61.72 104 PRO A CA 1
ATOM 756 C C . PRO A 1 104 ? 10.958 9.589 -2.899 1.00 61.72 104 PRO A C 1
ATOM 758 O O . PRO A 1 104 ? 11.198 8.554 -2.272 1.00 61.72 104 PRO A O 1
ATOM 761 N N . ALA A 1 105 ? 11.921 10.334 -3.451 1.00 55.19 105 ALA A N 1
ATOM 762 C CA . ALA A 1 105 ? 13.331 10.072 -3.197 1.00 55.19 105 ALA A CA 1
ATOM 763 C C . ALA A 1 105 ? 13.516 9.990 -1.680 1.00 55.19 105 ALA A C 1
ATOM 765 O O . ALA A 1 105 ? 13.141 10.933 -0.980 1.00 55.19 105 ALA A O 1
ATOM 766 N N . ALA A 1 106 ? 14.013 8.850 -1.188 1.00 45.69 106 ALA A N 1
ATOM 767 C CA . ALA A 1 106 ? 14.249 8.642 0.231 1.00 45.69 106 ALA A CA 1
ATOM 768 C C . ALA A 1 106 ? 14.993 9.868 0.773 1.00 45.69 106 ALA A C 1
ATOM 770 O O . ALA A 1 106 ? 16.092 10.186 0.309 1.00 45.69 106 ALA A O 1
ATOM 771 N N . ALA A 1 107 ? 14.348 10.606 1.678 1.00 35.69 107 ALA A N 1
ATOM 772 C CA . ALA A 1 107 ? 15.009 11.672 2.403 1.00 35.69 107 ALA A CA 1
ATOM 773 C C . ALA A 1 107 ? 16.106 10.996 3.232 1.00 35.69 107 ALA A C 1
ATOM 775 O O . ALA A 1 107 ? 15.804 10.264 4.173 1.00 35.69 107 ALA A O 1
ATOM 776 N N . ASN A 1 108 ? 17.354 11.152 2.782 1.00 35.25 108 ASN A N 1
ATOM 777 C CA . ASN A 1 108 ? 18.539 10.792 3.556 1.00 35.25 108 ASN A CA 1
ATOM 778 C C . ASN A 1 108 ? 18.615 11.653 4.817 1.00 35.25 108 ASN A C 1
ATOM 780 O O . ASN A 1 108 ? 18.302 12.863 4.706 1.00 35.25 108 ASN A O 1
#

Sequence (108 aa):
MRLTGMLMLAALGALAQVAHAEPQLSGAVLGQLEAVLEHCGRVNAANAEGYKSFAKDLAGNATEKELAEARKSAEYREAHAAASEQIGKLPKKEQDKACAEGLPAAAN

Foldseek 3Di:
DPPVVVVVVVVVVVVVVVPPCPPLCALLNLLLLCLLLCLLCVLCVVCNVLSVVVSVVVNPPDDPVSVVVSCVDPSNVVNNVVNNVVLVPDPSVVSNVCSVPPRDDPPD

Radius of gyration: 21.08 Å; chains: 1; bounding box: 65×23×57 Å

pLDDT: mean 78.83, std 17.66, range [35.25, 97.88]